Protein AF-A0A9W7Z447-F1 (afdb_monomer_lite)

Sequence (118 aa):
MEANSQKVHQGTPQTRVSGRVWKTPKNPTNRTMMAKSLRRSHAQRMQVQRDQKALKQLEQELRDEKEAEKTAHRNKIIERRKKHEEKVQREMFEAKMSERKRMRMKRKELRQRAHAKH

pLDDT: mean 87.89, std 14.74, range [40.0, 98.25]

Secondary structure (DSSP, 8-state):
---------TTS-SSSS-S-TTSPPPPP-----S-TTTTS-HHHHHHHHHHHHHHHHHHHHHHHHHHHHHHHHHHHHHHHHHHHHHHHHHHHHHHHHHHHHHHHHHHHHHHHHHHTT-

Structure (mmCIF, N/CA/C/O backbone):
data_AF-A0A9W7Z447-F1
#
_entry.id   AF-A0A9W7Z447-F1
#
loop_
_atom_site.group_PDB
_atom_site.id
_atom_site.type_symbol
_atom_site.label_atom_id
_atom_site.label_alt_id
_atom_site.label_comp_id
_atom_site.label_asym_id
_atom_site.label_entity_id
_atom_site.label_seq_id
_atom_site.pdbx_PDB_ins_code
_atom_site.Cartn_x
_atom_site.Cartn_y
_atom_site.Cartn_z
_atom_site.occupancy
_atom_site.B_iso_or_equiv
_atom_site.auth_seq_id
_atom_site.auth_comp_id
_atom_site.auth_asym_id
_atom_site.auth_atom_id
_atom_site.pdbx_PDB_model_num
ATOM 1 N N . MET A 1 1 ? -61.360 -22.499 42.427 1.00 40.59 1 MET A N 1
ATOM 2 C CA . MET A 1 1 ? -60.121 -21.802 42.828 1.00 40.59 1 MET A CA 1
ATOM 3 C C . MET A 1 1 ? -59.835 -20.767 41.750 1.00 40.59 1 MET A C 1
ATOM 5 O O . MET A 1 1 ? -59.267 -21.093 40.723 1.00 40.59 1 MET A O 1
ATOM 9 N N . GLU A 1 2 ? -60.678 -19.741 41.719 1.00 40.00 2 GLU A N 1
ATOM 10 C CA . GLU A 1 2 ? -60.393 -18.380 42.209 1.00 40.00 2 GLU A CA 1
ATOM 11 C C . GLU A 1 2 ? -59.559 -17.568 41.214 1.00 40.00 2 GLU A C 1
ATOM 13 O O . GLU A 1 2 ? -58.381 -17.812 40.971 1.00 40.00 2 GLU A O 1
ATOM 18 N N . ALA A 1 3 ? -60.260 -16.617 40.601 1.00 50.94 3 ALA A N 1
ATOM 19 C CA . ALA A 1 3 ? -59.765 -15.670 39.630 1.00 50.94 3 ALA A CA 1
ATOM 20 C C . ALA A 1 3 ? -58.780 -14.694 40.277 1.00 50.94 3 ALA A C 1
ATOM 22 O O . ALA A 1 3 ? -59.091 -14.087 41.298 1.00 50.94 3 ALA A O 1
ATOM 23 N N . ASN A 1 4 ? -57.646 -14.451 39.620 1.00 52.78 4 ASN A N 1
ATOM 24 C CA . ASN A 1 4 ? -56.821 -13.282 39.904 1.00 52.78 4 ASN A CA 1
ATOM 25 C C . ASN A 1 4 ? -56.679 -12.440 38.632 1.00 52.78 4 ASN A C 1
ATOM 27 O O . ASN A 1 4 ? -55.650 -12.401 37.960 1.00 52.78 4 ASN A O 1
ATOM 31 N N . SER A 1 5 ? -57.800 -11.810 38.277 1.00 49.97 5 SER A N 1
ATOM 32 C CA . SER A 1 5 ? -57.893 -10.755 37.272 1.00 49.97 5 SER A CA 1
ATOM 33 C C . SER A 1 5 ? -57.124 -9.535 37.777 1.00 49.97 5 SER A C 1
ATOM 35 O O . SER A 1 5 ? -57.646 -8.734 38.555 1.00 49.97 5 SER A O 1
ATOM 37 N N . GLN A 1 6 ? -55.878 -9.385 37.332 1.00 56.62 6 GLN A N 1
ATOM 38 C CA . GLN A 1 6 ? -55.080 -8.194 37.593 1.00 56.62 6 GLN A CA 1
ATOM 39 C C . GLN A 1 6 ? -55.782 -6.969 36.993 1.00 56.62 6 GLN A C 1
ATOM 41 O O . GLN A 1 6 ? -55.912 -6.827 35.778 1.00 56.62 6 GLN A O 1
ATOM 46 N N . LYS A 1 7 ? -56.257 -6.077 37.867 1.00 51.12 7 LYS A N 1
ATOM 47 C CA . LYS A 1 7 ? -56.798 -4.768 37.494 1.00 51.12 7 LYS A CA 1
ATOM 48 C C . LYS A 1 7 ? -55.702 -3.955 36.802 1.00 51.12 7 LYS A C 1
ATOM 50 O O . LYS A 1 7 ? -54.811 -3.423 37.459 1.00 51.12 7 LYS A O 1
ATOM 55 N N . VAL A 1 8 ? -55.786 -3.836 35.480 1.00 54.50 8 VAL A N 1
ATOM 56 C CA . VAL A 1 8 ? -54.999 -2.872 34.703 1.00 54.50 8 VAL A CA 1
ATOM 57 C C . VAL A 1 8 ? -55.462 -1.474 35.114 1.00 54.50 8 VAL A C 1
ATOM 59 O O . VAL A 1 8 ? -56.625 -1.121 34.936 1.00 54.50 8 VAL A O 1
ATOM 62 N N . HIS A 1 9 ? -54.584 -0.696 35.740 1.00 51.38 9 HIS A N 1
ATOM 63 C CA . HIS A 1 9 ? -54.876 0.668 36.175 1.00 51.38 9 HIS A CA 1
ATOM 64 C C . HIS A 1 9 ? -55.014 1.564 34.925 1.00 51.38 9 HIS A C 1
ATOM 66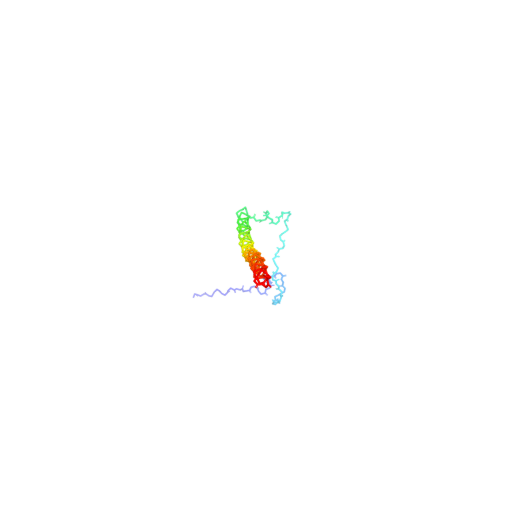 O O . HIS A 1 9 ? -54.019 1.977 34.337 1.00 51.38 9 HIS A O 1
ATOM 72 N N . GLN A 1 10 ? -56.246 1.829 34.479 1.00 55.22 10 GLN A N 1
ATOM 73 C CA . GLN A 1 10 ? -56.593 2.518 33.217 1.00 55.22 10 GLN A CA 1
ATOM 74 C C . GLN A 1 10 ? -56.340 4.047 33.222 1.00 55.22 10 GLN A C 1
ATOM 76 O O . GLN A 1 10 ? -57.044 4.791 32.546 1.00 55.22 10 GLN A O 1
ATOM 81 N N . GLY A 1 11 ? -55.384 4.555 34.008 1.00 58.94 11 GLY A N 1
ATOM 82 C CA . GLY A 1 11 ? -55.290 5.999 34.287 1.00 58.94 11 GLY A CA 1
ATOM 83 C C . GLY A 1 11 ? -53.923 6.654 34.116 1.00 58.94 11 GLY A C 1
ATOM 84 O O . GLY A 1 11 ? -53.857 7.870 33.948 1.00 58.94 11 GLY A O 1
ATOM 85 N N . THR A 1 12 ? -52.826 5.898 34.143 1.00 60.53 12 THR A N 1
ATOM 86 C CA . THR A 1 12 ? -51.473 6.471 34.140 1.00 60.53 12 THR A CA 1
ATOM 87 C C . THR A 1 12 ? -50.676 5.987 32.930 1.00 60.53 12 THR A C 1
ATOM 89 O O . THR A 1 12 ? -50.473 4.785 32.763 1.00 60.53 12 THR A O 1
ATOM 92 N N . PRO A 1 13 ? -50.202 6.891 32.051 1.00 62.81 13 PRO A N 1
ATOM 93 C CA . PRO A 1 13 ? -49.379 6.480 30.925 1.00 62.81 13 PRO A CA 1
ATOM 94 C C . PRO A 1 13 ? -48.053 5.897 31.439 1.00 62.81 13 PRO A C 1
ATOM 96 O O . PRO A 1 13 ? -47.295 6.574 32.130 1.00 62.81 13 PRO A O 1
ATOM 99 N N . GLN A 1 14 ? -47.749 4.654 31.045 1.00 70.00 14 GLN A N 1
ATOM 100 C CA . GLN A 1 14 ? -46.513 3.921 31.386 1.00 70.00 14 GLN A CA 1
ATOM 101 C C . GLN A 1 14 ? -45.230 4.667 30.956 1.00 70.00 14 GLN A C 1
ATOM 103 O O . GLN A 1 14 ? -44.126 4.349 31.395 1.00 70.00 14 GLN A O 1
ATOM 108 N N . THR A 1 15 ? -45.355 5.653 30.062 1.00 69.44 15 THR A N 1
ATOM 109 C CA . THR A 1 15 ? -44.244 6.424 29.497 1.00 69.44 15 THR A CA 1
ATOM 110 C C . THR A 1 15 ? -44.540 7.925 29.552 1.00 69.44 15 THR A C 1
ATOM 112 O O . THR A 1 15 ? -45.689 8.353 29.493 1.00 69.44 15 THR A O 1
ATOM 115 N N . ARG A 1 16 ? -43.494 8.763 29.624 1.00 73.06 16 ARG A N 1
ATOM 116 C CA . ARG A 1 16 ? -43.610 10.243 29.680 1.00 73.06 16 ARG A CA 1
ATOM 117 C C . ARG A 1 16 ? -43.984 10.889 28.334 1.00 73.06 16 ARG A C 1
ATOM 119 O O . ARG A 1 16 ? -43.742 12.077 28.125 1.00 73.06 16 ARG A O 1
ATOM 126 N N . VAL A 1 17 ? -44.504 10.112 27.392 1.00 77.88 17 VAL A N 1
ATOM 127 C CA . VAL A 1 17 ? -44.944 10.565 26.071 1.00 77.88 17 VAL A CA 1
ATOM 128 C C . VAL A 1 17 ? -46.370 10.096 25.851 1.00 77.88 17 VAL A C 1
ATOM 130 O O . VAL A 1 17 ? -46.775 9.051 26.352 1.00 77.88 17 VAL A O 1
ATOM 133 N N . SER A 1 18 ? -47.142 10.877 25.093 1.00 73.12 18 SER A N 1
ATOM 134 C CA . SER A 1 18 ? -48.445 10.405 24.638 1.00 73.12 18 SER A CA 1
ATOM 135 C C . SER A 1 18 ? -48.240 9.114 23.852 1.00 73.12 18 SER A C 1
ATOM 137 O O . SER A 1 18 ? -47.327 9.068 23.029 1.00 73.12 18 SER A O 1
ATOM 139 N N . GLY A 1 19 ? -49.066 8.092 24.102 1.00 75.06 19 GLY A N 1
ATOM 140 C CA . GLY A 1 19 ? -48.957 6.732 23.540 1.00 75.06 19 GLY A CA 1
ATOM 141 C C . GLY A 1 19 ? -49.086 6.620 22.012 1.00 75.06 19 GLY A C 1
ATOM 142 O O . GLY A 1 19 ? -49.413 5.564 21.488 1.00 75.06 19 GLY A O 1
ATOM 143 N N . ARG A 1 20 ? -48.857 7.717 21.285 1.00 81.25 20 ARG A N 1
ATOM 144 C CA . ARG A 1 20 ? -48.715 7.781 19.834 1.00 81.25 20 ARG A CA 1
ATOM 145 C C . ARG A 1 20 ? -47.446 7.031 19.426 1.00 81.25 20 ARG A C 1
ATOM 147 O O . ARG A 1 20 ? -46.362 7.336 19.913 1.00 81.25 20 ARG A O 1
ATOM 154 N N . VAL A 1 21 ? -47.591 6.114 18.474 1.00 80.69 21 VAL A N 1
ATOM 155 C CA . VAL A 1 21 ? -46.567 5.129 18.075 1.00 80.69 21 VAL A CA 1
ATOM 156 C C . VAL A 1 21 ? -45.256 5.764 17.589 1.00 80.69 21 VAL A C 1
ATOM 158 O O . VAL A 1 21 ? -44.182 5.220 17.808 1.00 80.69 21 VAL A O 1
ATOM 161 N N . TRP A 1 22 ? -45.312 6.950 16.980 1.00 85.12 22 TRP A N 1
ATOM 162 C CA . TRP A 1 22 ? -44.124 7.655 16.480 1.00 85.12 22 TRP A CA 1
ATOM 163 C C . TRP A 1 22 ? -43.332 8.409 17.558 1.00 85.12 22 TRP A C 1
ATOM 165 O O . TRP A 1 22 ? -42.321 9.042 17.253 1.00 85.12 22 TRP A O 1
ATOM 175 N N . LYS A 1 23 ? -43.792 8.416 18.816 1.00 83.50 23 LYS A N 1
ATOM 176 C CA . LYS A 1 23 ? -43.098 9.095 19.913 1.00 83.50 23 LYS A CA 1
ATOM 177 C C . LYS A 1 23 ? -42.233 8.109 20.692 1.00 83.50 23 LYS A C 1
ATOM 179 O O . LYS A 1 23 ? -42.747 7.240 21.387 1.00 83.50 23 LYS A O 1
ATOM 184 N N . THR A 1 24 ? -40.915 8.298 20.651 1.00 83.00 24 THR A N 1
ATOM 185 C CA . THR A 1 24 ? -39.970 7.484 21.428 1.00 83.00 24 THR A CA 1
ATOM 186 C C . THR A 1 24 ? -40.135 7.731 22.937 1.00 83.00 24 THR A C 1
ATOM 188 O O . THR A 1 24 ? -40.135 8.897 23.358 1.00 83.00 24 THR A O 1
ATOM 191 N N . PRO A 1 25 ? -40.234 6.677 23.774 1.00 84.31 25 PRO A N 1
ATOM 192 C CA . PRO A 1 25 ? -40.295 6.814 25.226 1.00 84.31 25 PRO A CA 1
ATOM 193 C C . PRO A 1 25 ? -39.053 7.528 25.765 1.00 84.31 25 PRO A C 1
ATOM 195 O O . PRO A 1 25 ? -37.917 7.145 25.489 1.00 84.31 25 PRO A O 1
ATOM 198 N N . LYS A 1 26 ? -39.274 8.600 26.534 1.00 82.75 26 LYS A N 1
ATOM 199 C CA . LYS A 1 26 ? -38.195 9.381 27.148 1.00 82.75 26 LYS A CA 1
ATOM 200 C C . LYS A 1 26 ? -37.885 8.852 28.543 1.00 82.75 26 LYS A C 1
ATOM 202 O O . LYS A 1 26 ? -38.754 8.873 29.415 1.00 82.75 26 LYS A O 1
ATOM 207 N N . ASN A 1 27 ? -36.625 8.494 28.770 1.00 81.06 27 ASN A N 1
ATOM 208 C CA . ASN A 1 27 ? -36.113 8.219 30.110 1.00 81.06 27 ASN A CA 1
ATOM 209 C C . ASN A 1 27 ? -35.986 9.520 30.924 1.00 81.06 27 ASN A C 1
ATOM 211 O O . ASN A 1 27 ? -35.738 10.587 30.346 1.00 81.06 27 ASN A O 1
ATOM 215 N N . PRO A 1 28 ? -36.153 9.466 32.258 1.00 82.19 28 PRO A N 1
ATOM 216 C CA . PRO A 1 28 ? -35.913 10.620 33.113 1.00 82.19 28 PRO A CA 1
ATOM 217 C C . PRO A 1 28 ? -34.469 11.109 32.951 1.00 82.19 28 PRO A C 1
ATOM 219 O O . PRO A 1 28 ? -33.517 10.326 32.941 1.00 82.19 28 PRO A O 1
ATOM 222 N N . THR A 1 29 ? -34.299 12.422 32.797 1.00 83.88 29 THR A N 1
ATOM 223 C CA . THR A 1 29 ? -32.973 13.030 32.671 1.00 83.88 29 THR A CA 1
ATOM 224 C C . THR A 1 29 ? -32.261 12.975 34.017 1.00 83.88 29 THR A C 1
ATOM 226 O O . THR A 1 29 ? -32.610 13.717 34.930 1.00 83.88 29 THR A O 1
ATOM 229 N N . ASN A 1 30 ? -31.238 12.130 34.129 1.00 80.50 30 ASN A N 1
ATOM 230 C CA . ASN A 1 30 ? -30.402 12.069 35.322 1.00 80.50 30 ASN A CA 1
ATOM 231 C C . ASN A 1 30 ? -29.308 13.151 35.232 1.00 80.50 30 ASN A C 1
ATOM 233 O O . ASN A 1 30 ? -28.386 13.054 34.413 1.00 80.50 30 ASN A O 1
ATOM 237 N N . ARG A 1 31 ? -29.455 14.240 35.999 1.00 83.81 31 ARG A N 1
ATOM 238 C CA . ARG A 1 31 ? -28.520 15.377 35.989 1.00 83.81 31 ARG A CA 1
ATOM 239 C C . ARG A 1 31 ? -27.302 15.031 36.840 1.00 83.81 31 ARG A C 1
ATOM 241 O O . ARG A 1 31 ? -27.383 15.006 38.058 1.00 83.81 3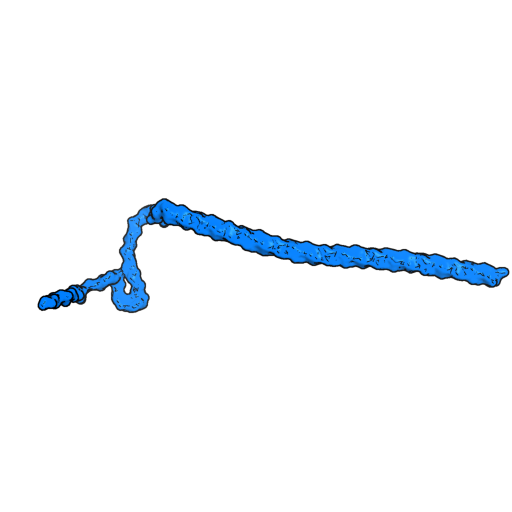1 ARG A O 1
ATOM 248 N N . THR A 1 32 ? -26.167 14.788 36.194 1.00 87.00 32 THR A N 1
ATOM 249 C CA . THR A 1 32 ? -24.898 14.528 36.887 1.00 87.00 32 THR A CA 1
ATOM 250 C C . THR A 1 32 ? -23.838 15.499 36.382 1.00 87.00 32 THR A C 1
ATOM 252 O O . THR A 1 32 ? -23.660 15.604 35.165 1.00 87.00 32 THR A O 1
ATOM 255 N N . MET A 1 33 ? -23.074 16.122 37.279 1.00 90.12 33 MET A N 1
ATOM 256 C CA . MET A 1 33 ? -21.910 16.941 36.899 1.00 90.12 33 MET A CA 1
ATOM 257 C C . MET A 1 33 ? -20.699 16.098 36.464 1.00 90.12 33 MET A C 1
ATOM 259 O O . MET A 1 33 ? -19.728 16.623 35.932 1.00 90.12 33 MET A O 1
ATOM 263 N N . MET A 1 34 ? -20.763 14.774 36.638 1.00 88.25 34 MET A N 1
ATOM 264 C CA . MET A 1 34 ? -19.693 13.859 36.244 1.00 88.25 34 MET A CA 1
ATOM 265 C C . MET A 1 34 ? -19.554 13.761 34.721 1.00 88.25 34 MET A C 1
ATOM 267 O O . MET A 1 34 ? -20.548 13.639 33.986 1.00 88.25 34 MET A O 1
ATOM 271 N N . ALA A 1 35 ? -18.304 13.726 34.254 1.00 88.00 35 ALA A N 1
ATOM 272 C CA . ALA A 1 35 ? -17.975 13.480 32.855 1.00 88.00 35 ALA A CA 1
ATOM 273 C C . ALA A 1 35 ? -18.464 12.092 32.402 1.00 88.00 35 ALA A C 1
ATOM 275 O O . ALA A 1 35 ? -18.476 11.136 33.178 1.00 88.00 35 ALA A O 1
ATOM 276 N N . LYS A 1 36 ? -18.846 11.961 31.123 1.00 84.88 36 LYS A N 1
ATOM 277 C CA . LYS A 1 36 ? -19.430 10.726 30.553 1.00 84.88 36 LYS A CA 1
ATOM 278 C C . LYS A 1 36 ? -18.586 9.469 30.799 1.00 84.88 36 LYS A C 1
ATOM 280 O O . LYS A 1 36 ? -19.150 8.397 30.989 1.00 84.88 36 LYS A O 1
ATOM 285 N N . SER A 1 37 ? -17.260 9.590 30.804 1.00 82.75 37 SER A N 1
ATOM 286 C CA . SER A 1 37 ? -16.340 8.476 31.059 1.00 82.75 37 SER A CA 1
ATOM 287 C C . SER A 1 37 ? -16.401 7.985 32.509 1.00 82.75 37 SER A C 1
ATOM 289 O O . SER A 1 37 ? -16.387 6.777 32.744 1.00 82.75 37 SER A O 1
ATOM 291 N N . LEU A 1 38 ? -16.529 8.895 33.480 1.00 86.50 38 LEU A N 1
ATOM 292 C CA . LEU A 1 38 ? -16.621 8.551 34.902 1.00 86.50 38 LEU A CA 1
ATOM 293 C C . LEU A 1 38 ? -17.993 7.996 35.304 1.00 86.50 38 LEU A C 1
ATOM 295 O O . LEU A 1 38 ? -18.091 7.344 36.335 1.00 86.50 38 LEU A O 1
ATOM 299 N N . ARG A 1 39 ? -19.031 8.187 34.477 1.00 88.31 39 ARG A N 1
ATOM 300 C CA . ARG A 1 39 ? -20.352 7.559 34.680 1.00 88.31 39 ARG A CA 1
ATOM 301 C C . ARG A 1 39 ? -20.339 6.042 34.462 1.00 88.31 39 ARG A C 1
ATOM 303 O O . ARG A 1 39 ? -21.290 5.370 34.839 1.00 88.31 39 ARG A O 1
ATOM 310 N N . ARG A 1 40 ? -19.298 5.510 33.811 1.00 88.69 40 ARG A N 1
ATOM 311 C CA . ARG A 1 40 ? -19.102 4.071 33.581 1.00 88.69 40 ARG A CA 1
ATOM 312 C C . ARG A 1 40 ? -18.284 3.460 34.710 1.00 88.69 40 ARG A C 1
ATOM 314 O O . ARG A 1 40 ? -17.435 4.138 35.292 1.00 88.69 40 ARG A O 1
ATOM 321 N N . SER A 1 41 ? -18.469 2.169 34.967 1.00 93.12 41 SER A N 1
ATOM 322 C CA . SER A 1 41 ? -17.593 1.451 35.897 1.00 93.12 41 SER A CA 1
ATOM 323 C C . SER A 1 41 ? -16.160 1.389 35.353 1.00 93.12 41 SER A C 1
ATOM 325 O O . SER A 1 41 ? -15.922 1.497 34.145 1.00 93.12 41 SER A O 1
ATOM 327 N N . HIS A 1 42 ? -15.178 1.208 36.239 1.00 93.06 42 HIS A N 1
ATOM 328 C CA . HIS A 1 42 ? -13.783 1.041 35.823 1.00 93.06 42 HIS A CA 1
ATOM 329 C C . HIS A 1 42 ? -13.623 -0.124 34.832 1.00 93.06 42 HIS A C 1
ATOM 331 O O . HIS A 1 42 ? -12.974 0.032 33.800 1.00 93.06 42 HIS A O 1
ATOM 337 N N . ALA A 1 43 ? -14.296 -1.251 35.091 1.00 94.25 43 ALA A N 1
ATOM 338 C CA . ALA A 1 43 ? -14.293 -2.416 34.209 1.00 94.25 43 ALA A CA 1
ATOM 339 C C . ALA A 1 43 ? -14.783 -2.077 32.789 1.00 94.25 43 ALA A C 1
ATOM 341 O O . ALA A 1 43 ? -14.117 -2.416 31.813 1.00 94.25 43 ALA A O 1
ATOM 342 N N . GLN A 1 44 ? -15.881 -1.323 32.667 1.00 94.81 44 GLN A N 1
ATOM 343 C CA . GLN A 1 44 ? -16.403 -0.876 31.370 1.00 94.81 44 GLN A CA 1
ATOM 344 C C . GLN A 1 44 ? -15.436 0.066 30.642 1.00 94.81 44 GLN A C 1
ATOM 346 O O . GLN A 1 44 ? -15.303 -0.008 29.422 1.00 94.81 44 GLN A O 1
ATOM 351 N N . ARG A 1 45 ? -14.738 0.956 31.364 1.00 93.75 45 ARG A N 1
ATOM 352 C CA . ARG A 1 45 ? -13.706 1.810 30.752 1.00 93.75 45 ARG A CA 1
ATOM 353 C C . ARG A 1 45 ? -12.537 0.986 30.220 1.00 93.75 45 ARG A C 1
ATOM 355 O O . ARG A 1 45 ? -12.074 1.254 29.116 1.00 93.75 45 ARG A O 1
ATOM 362 N N . MET A 1 46 ? -12.090 -0.013 30.980 1.00 95.75 46 MET A N 1
ATOM 363 C CA . MET A 1 46 ? -10.996 -0.892 30.568 1.00 95.75 46 MET A CA 1
ATOM 364 C C . MET A 1 46 ? -11.361 -1.733 29.349 1.00 95.75 46 MET A C 1
ATOM 366 O O . MET A 1 46 ? -10.526 -1.896 28.467 1.00 95.75 46 MET A O 1
ATOM 370 N N . GLN A 1 47 ? -12.599 -2.222 29.265 1.00 95.38 47 GLN A N 1
ATOM 371 C CA . GLN A 1 47 ? -13.078 -2.942 28.087 1.00 95.38 47 GLN A CA 1
ATOM 372 C C . GLN A 1 47 ? -13.037 -2.052 26.840 1.00 95.38 47 GLN A C 1
ATOM 374 O O . GLN A 1 47 ? -12.356 -2.389 25.882 1.00 95.38 47 GLN A O 1
ATOM 379 N N . VAL A 1 48 ? -13.613 -0.848 26.910 1.00 94.50 48 VAL A N 1
ATOM 380 C CA . VAL A 1 48 ? -13.580 0.106 25.788 1.00 94.50 48 VAL A CA 1
ATOM 381 C C . VAL A 1 48 ? -12.150 0.456 25.373 1.00 94.50 48 VAL A C 1
ATOM 383 O O . VAL A 1 48 ? -11.867 0.567 24.184 1.00 94.50 48 VAL A O 1
ATOM 386 N N . GLN A 1 49 ? -11.229 0.623 26.326 1.00 95.62 49 GLN A N 1
ATOM 387 C CA . GLN A 1 49 ? -9.824 0.865 25.993 1.00 95.62 49 GLN A CA 1
ATOM 388 C C . GLN A 1 49 ? -9.164 -0.333 25.302 1.00 95.62 49 GLN A C 1
ATOM 390 O O . GLN A 1 49 ? -8.359 -0.125 24.397 1.00 95.62 49 GLN A O 1
ATOM 395 N N . ARG A 1 50 ? -9.469 -1.569 25.716 1.00 97.06 50 ARG A N 1
ATOM 396 C CA . ARG A 1 50 ? -8.962 -2.781 25.054 1.00 97.06 50 ARG A CA 1
ATOM 397 C C . ARG A 1 50 ? -9.488 -2.875 23.628 1.00 97.06 50 ARG A C 1
ATOM 399 O O . ARG A 1 50 ? -8.685 -3.044 22.720 1.00 97.06 50 ARG A O 1
ATOM 406 N N . ASP A 1 51 ? -10.783 -2.650 23.437 1.00 96.75 51 ASP A N 1
ATOM 407 C CA . ASP A 1 51 ? -11.414 -2.673 22.116 1.00 96.75 51 ASP A CA 1
ATOM 408 C C . ASP A 1 51 ? -10.793 -1.608 21.198 1.00 96.75 51 ASP A C 1
ATOM 410 O O . ASP A 1 51 ? -10.425 -1.886 20.062 1.00 96.75 51 ASP A O 1
ATOM 414 N N . GLN A 1 52 ? -10.578 -0.391 21.709 1.00 97.31 52 GLN A N 1
ATOM 415 C CA . GLN A 1 52 ? -9.912 0.680 20.960 1.00 97.31 52 GLN A CA 1
ATOM 416 C C . GLN A 1 52 ? -8.460 0.351 20.605 1.00 97.31 52 GLN A C 1
ATOM 418 O O . GLN A 1 52 ? -7.999 0.726 19.529 1.00 97.31 52 GLN A O 1
ATOM 423 N N . LYS A 1 53 ? -7.722 -0.315 21.499 1.00 98.06 53 LYS A N 1
ATOM 424 C CA . LYS A 1 53 ? -6.350 -0.755 21.217 1.00 98.06 53 LYS A CA 1
ATOM 425 C C . LYS A 1 53 ? -6.333 -1.832 20.136 1.00 98.06 53 LYS A C 1
ATOM 427 O O . LYS A 1 53 ? -5.560 -1.694 19.198 1.00 98.06 53 LYS A O 1
ATOM 432 N N . ALA A 1 54 ? -7.220 -2.821 20.228 1.00 97.94 54 ALA A N 1
ATOM 433 C CA . ALA A 1 54 ? -7.352 -3.873 19.225 1.00 97.94 54 ALA A CA 1
ATOM 434 C C . ALA A 1 54 ? -7.718 -3.300 17.846 1.00 97.94 54 ALA A C 1
ATOM 436 O O . ALA A 1 54 ? -7.097 -3.649 16.849 1.00 97.94 54 ALA A O 1
ATOM 437 N N . LEU A 1 55 ? -8.656 -2.347 17.789 1.00 98.00 55 LEU A N 1
ATOM 438 C CA . LEU A 1 55 ? -9.021 -1.672 16.539 1.00 98.00 55 LEU A CA 1
ATOM 439 C C . LEU A 1 55 ? -7.851 -0.899 15.923 1.00 98.00 55 LEU A C 1
ATOM 441 O O . LEU A 1 55 ? -7.670 -0.941 14.712 1.00 98.00 55 LEU A O 1
ATOM 445 N N . LYS A 1 56 ? -7.051 -0.205 16.740 1.00 98.06 56 LYS A N 1
ATOM 446 C CA . LYS A 1 56 ? -5.872 0.525 16.251 1.00 98.06 56 LYS A CA 1
ATOM 447 C C . LYS A 1 56 ? -4.773 -0.405 15.749 1.00 98.06 56 LYS A C 1
ATOM 449 O O . LYS A 1 56 ? -4.121 -0.072 14.768 1.00 98.06 56 LYS A O 1
ATOM 454 N N . GLN A 1 57 ? -4.568 -1.539 16.415 1.00 98.12 57 GLN A N 1
ATOM 455 C CA . GLN A 1 57 ? -3.623 -2.560 15.962 1.00 98.12 57 GLN A CA 1
ATOM 456 C C . GLN A 1 57 ? -4.052 -3.113 14.604 1.00 98.12 57 GLN A C 1
ATOM 458 O O . GLN A 1 57 ? -3.269 -3.068 13.664 1.00 98.12 57 GLN A O 1
ATOM 463 N N . LEU A 1 58 ? -5.326 -3.485 14.466 1.00 98.12 58 LEU A N 1
ATOM 464 C CA . LEU A 1 58 ? -5.882 -3.946 13.196 1.00 98.12 58 LEU A CA 1
ATOM 465 C C . LEU A 1 58 ? -5.773 -2.880 12.092 1.00 98.12 58 LEU A C 1
ATOM 467 O O . LEU A 1 58 ? -5.424 -3.183 10.957 1.00 98.12 58 LEU A O 1
ATOM 471 N N . GLU A 1 59 ? -6.061 -1.614 12.409 1.00 97.81 59 GLU A N 1
ATOM 472 C CA . GLU A 1 59 ? -5.912 -0.505 11.459 1.00 97.81 59 GLU A CA 1
ATOM 473 C C . GLU A 1 59 ? -4.462 -0.356 10.979 1.00 97.81 59 GLU A C 1
ATOM 475 O O . GLU A 1 59 ? -4.233 -0.084 9.800 1.00 97.81 59 GLU A O 1
ATOM 480 N N . GLN A 1 60 ? -3.495 -0.521 11.881 1.00 98.25 60 GLN A N 1
ATOM 481 C CA . GLN A 1 60 ? -2.078 -0.448 11.555 1.00 98.25 60 GLN A CA 1
ATOM 482 C C . GLN A 1 60 ? -1.646 -1.626 10.676 1.00 98.25 60 GLN A C 1
ATOM 484 O O . GLN A 1 60 ? -1.065 -1.395 9.621 1.00 98.25 60 GLN A O 1
ATOM 489 N N . GLU A 1 61 ? -2.010 -2.855 11.047 1.00 97.75 61 GLU A N 1
ATOM 490 C CA . GLU A 1 61 ? -1.719 -4.067 10.270 1.00 97.75 61 GLU A CA 1
ATOM 491 C C . GLU A 1 61 ? -2.235 -3.941 8.826 1.00 97.75 61 GLU A C 1
ATOM 493 O O . GLU A 1 61 ? -1.477 -4.111 7.872 1.00 97.75 61 GLU A O 1
ATOM 498 N N . LEU A 1 62 ? -3.486 -3.503 8.646 1.00 98.12 62 LEU A N 1
ATOM 499 C CA . LEU A 1 62 ? -4.079 -3.306 7.318 1.00 98.12 62 LEU A CA 1
ATOM 500 C C . LEU A 1 62 ? -3.390 -2.207 6.495 1.00 98.12 62 LEU A C 1
ATOM 502 O O . LEU A 1 62 ? -3.354 -2.270 5.261 1.00 98.12 62 LEU A O 1
ATOM 506 N N . ARG A 1 63 ? -2.883 -1.156 7.149 1.00 98.19 63 ARG A N 1
ATOM 507 C CA . ARG A 1 63 ? -2.124 -0.100 6.463 1.00 98.19 63 ARG A CA 1
ATOM 508 C C . ARG A 1 63 ? -0.769 -0.614 6.007 1.00 98.19 63 ARG A C 1
ATOM 510 O O . ARG A 1 63 ? -0.427 -0.411 4.842 1.00 98.19 63 ARG A O 1
ATOM 517 N N . ASP A 1 64 ? -0.055 -1.301 6.888 1.00 97.81 64 ASP A N 1
ATOM 518 C CA . ASP A 1 64 ? 1.278 -1.829 6.620 1.00 97.81 64 ASP A CA 1
ATOM 519 C C . ASP A 1 64 ? 1.234 -2.860 5.478 1.00 97.81 64 ASP A C 1
ATOM 521 O O . ASP A 1 64 ? 2.033 -2.781 4.542 1.00 97.81 64 ASP A O 1
ATOM 525 N N . GLU A 1 65 ? 0.235 -3.750 5.467 1.00 96.62 65 GLU A N 1
ATOM 526 C CA . GLU A 1 65 ? 0.001 -4.703 4.371 1.00 96.62 65 GLU A CA 1
ATOM 527 C C . GLU A 1 65 ? -0.227 -3.992 3.030 1.00 96.62 65 GLU A C 1
ATOM 529 O O . GLU A 1 65 ? 0.427 -4.285 2.024 1.00 96.62 65 GLU A O 1
ATOM 534 N N . LYS A 1 66 ? -1.106 -2.985 3.009 1.00 98.06 66 LYS A N 1
ATOM 535 C CA . LYS A 1 66 ? -1.418 -2.230 1.789 1.00 98.06 66 LYS A CA 1
ATOM 536 C C . LYS A 1 66 ? -0.214 -1.448 1.261 1.00 98.06 66 LYS A C 1
ATOM 538 O O . LYS A 1 66 ? -0.026 -1.317 0.045 1.00 98.06 66 LYS A O 1
ATOM 543 N N . GLU A 1 67 ? 0.597 -0.887 2.151 1.00 97.81 67 GLU A N 1
ATOM 544 C CA . GLU A 1 67 ? 1.825 -0.188 1.778 1.00 97.81 67 GLU A CA 1
ATOM 545 C C . GLU A 1 67 ? 2.896 -1.157 1.264 1.00 97.81 67 GLU A C 1
ATOM 547 O O . GLU A 1 67 ? 3.541 -0.868 0.246 1.00 97.81 67 GLU A O 1
ATOM 552 N N . ALA A 1 68 ? 3.031 -2.333 1.878 1.00 97.88 68 ALA A N 1
ATOM 553 C CA . ALA A 1 68 ? 3.913 -3.402 1.418 1.00 97.88 68 ALA A CA 1
ATOM 554 C C . ALA A 1 68 ? 3.538 -3.885 0.004 1.00 97.88 68 ALA A C 1
ATOM 556 O O . ALA A 1 68 ? 4.399 -3.999 -0.870 1.00 97.88 68 ALA A O 1
ATOM 557 N N . GLU A 1 69 ? 2.250 -4.071 -0.288 1.00 97.25 69 GLU A N 1
ATOM 558 C CA . GLU A 1 69 ? 1.795 -4.443 -1.633 1.00 97.25 69 GLU A CA 1
ATOM 559 C C . GLU A 1 69 ? 2.103 -3.357 -2.670 1.00 97.25 69 GLU A C 1
ATOM 561 O O . GLU A 1 69 ? 2.626 -3.626 -3.760 1.00 97.25 69 GLU A O 1
ATOM 566 N N . LYS A 1 70 ? 1.815 -2.096 -2.328 1.00 97.94 70 LYS A N 1
ATOM 567 C CA . LYS A 1 70 ? 2.044 -0.954 -3.219 1.00 97.94 70 LYS A CA 1
ATOM 568 C C . LYS A 1 70 ? 3.529 -0.768 -3.524 1.00 97.94 70 LYS A C 1
ATOM 570 O O . LYS A 1 70 ? 3.891 -0.469 -4.667 1.00 97.94 70 LYS A O 1
ATOM 575 N N . THR A 1 71 ? 4.389 -0.927 -2.523 1.00 97.62 71 THR A N 1
ATOM 576 C CA . THR A 1 71 ? 5.846 -0.848 -2.686 1.00 97.62 71 THR A CA 1
ATOM 577 C C . THR A 1 71 ? 6.377 -2.033 -3.489 1.00 97.62 71 THR A C 1
ATOM 579 O O . THR A 1 71 ? 7.120 -1.814 -4.446 1.00 97.62 71 THR A O 1
ATOM 582 N N . ALA A 1 72 ? 5.911 -3.258 -3.227 1.00 97.81 72 ALA A N 1
ATOM 583 C CA . ALA A 1 72 ? 6.269 -4.439 -4.012 1.00 97.81 72 ALA A CA 1
ATOM 584 C C . ALA A 1 72 ? 5.894 -4.285 -5.496 1.00 97.81 72 ALA A C 1
ATOM 586 O O . ALA A 1 72 ? 6.693 -4.592 -6.382 1.00 97.81 72 ALA A O 1
ATOM 587 N N . HIS A 1 73 ? 4.704 -3.755 -5.792 1.00 98.00 73 HIS A N 1
ATOM 588 C CA . HIS A 1 73 ? 4.281 -3.479 -7.165 1.00 98.00 73 HIS A CA 1
ATOM 589 C C . HIS A 1 73 ? 5.177 -2.436 -7.854 1.00 98.00 73 HIS A C 1
ATOM 591 O O . HIS A 1 73 ? 5.621 -2.643 -8.987 1.00 98.00 73 HIS A O 1
ATOM 597 N N . ARG A 1 74 ? 5.499 -1.333 -7.165 1.00 98.00 74 ARG A N 1
ATOM 598 C CA . ARG A 1 74 ? 6.424 -0.307 -7.681 1.00 98.00 74 ARG A CA 1
ATOM 599 C C . ARG A 1 74 ? 7.808 -0.887 -7.963 1.00 98.00 74 ARG A C 1
ATOM 601 O O . ARG A 1 74 ? 8.345 -0.645 -9.043 1.00 98.00 74 ARG A O 1
ATOM 608 N N . ASN A 1 75 ? 8.344 -1.689 -7.046 1.00 97.88 75 ASN A N 1
ATOM 609 C CA . ASN A 1 75 ? 9.655 -2.318 -7.191 1.00 97.88 75 ASN A CA 1
ATOM 610 C C . ASN A 1 75 ? 9.689 -3.256 -8.402 1.00 97.88 75 ASN A C 1
ATOM 612 O O . ASN A 1 75 ? 10.586 -3.135 -9.230 1.00 97.88 75 ASN A O 1
ATOM 616 N N . LYS A 1 76 ? 8.652 -4.082 -8.600 1.00 98.25 76 LYS A N 1
ATOM 617 C CA . LYS A 1 76 ? 8.521 -4.934 -9.797 1.00 98.25 76 LYS A CA 1
ATOM 618 C C . LYS A 1 76 ? 8.558 -4.126 -11.097 1.00 98.25 76 LYS A C 1
ATOM 620 O O . LYS A 1 76 ? 9.204 -4.539 -12.059 1.00 98.25 76 LYS A O 1
ATOM 625 N N . ILE A 1 77 ? 7.875 -2.980 -11.155 1.00 98.19 77 ILE A N 1
ATOM 626 C CA . ILE A 1 77 ? 7.897 -2.110 -12.343 1.00 98.19 77 ILE A CA 1
ATOM 627 C C . ILE A 1 77 ? 9.289 -1.514 -12.555 1.00 98.19 77 ILE A C 1
ATOM 629 O O . ILE A 1 77 ? 9.791 -1.536 -13.679 1.00 98.19 77 ILE A O 1
ATOM 633 N N . ILE A 1 78 ? 9.913 -0.999 -11.495 1.00 98.12 78 ILE A N 1
ATOM 634 C CA . ILE A 1 78 ? 11.258 -0.420 -11.562 1.00 98.12 78 ILE A CA 1
ATOM 635 C C . ILE A 1 78 ? 12.264 -1.468 -12.045 1.00 98.12 78 ILE A C 1
ATOM 637 O O . ILE A 1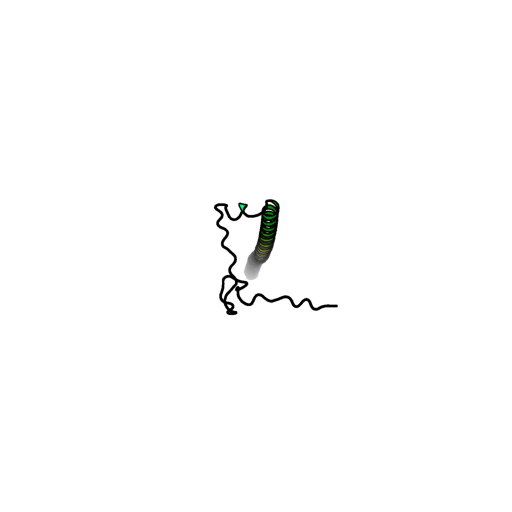 78 ? 13.044 -1.189 -12.949 1.00 98.12 78 ILE A O 1
ATOM 641 N N . GLU A 1 79 ? 12.215 -2.687 -11.514 1.00 97.75 79 GLU A N 1
ATOM 642 C CA . GLU A 1 79 ? 13.084 -3.785 -11.941 1.00 97.75 79 GLU A CA 1
ATOM 643 C C . GLU A 1 79 ? 12.872 -4.163 -13.407 1.00 97.75 79 GLU A C 1
ATOM 645 O O . GLU A 1 79 ? 13.842 -4.375 -14.132 1.00 97.75 79 GLU A O 1
ATOM 650 N N . ARG A 1 80 ? 11.618 -4.220 -13.873 1.00 97.62 80 ARG A N 1
ATOM 651 C CA . ARG A 1 80 ? 11.316 -4.479 -15.290 1.00 97.62 80 ARG A CA 1
ATOM 652 C C . ARG A 1 80 ? 11.895 -3.395 -16.196 1.00 97.62 80 ARG A C 1
ATOM 654 O O . ARG A 1 80 ? 12.478 -3.728 -17.224 1.00 97.62 80 ARG A O 1
ATOM 661 N N . ARG A 1 81 ? 11.764 -2.123 -15.807 1.00 97.75 81 ARG A N 1
ATOM 662 C CA . ARG A 1 81 ? 12.330 -0.990 -16.555 1.00 97.75 81 ARG A CA 1
ATOM 663 C C . ARG A 1 81 ? 13.851 -1.054 -16.595 1.00 97.75 81 ARG A C 1
ATOM 665 O O . ARG A 1 81 ? 14.404 -1.057 -17.685 1.00 97.75 81 ARG A O 1
ATOM 672 N N . LYS A 1 82 ? 14.505 -1.247 -15.445 1.00 98.12 82 LYS A N 1
ATOM 673 C CA . LYS A 1 82 ? 15.967 -1.391 -15.356 1.00 98.12 82 LYS A CA 1
ATOM 674 C C . LYS A 1 82 ? 16.488 -2.525 -16.240 1.00 98.12 82 LYS A C 1
ATOM 676 O O . LYS A 1 82 ? 17.375 -2.305 -17.053 1.00 98.12 82 LYS A O 1
ATOM 681 N N . LYS A 1 83 ? 15.874 -3.713 -16.167 1.00 97.69 83 LYS A N 1
ATOM 682 C CA . LYS A 1 83 ? 16.248 -4.859 -17.017 1.00 97.69 83 LYS A CA 1
ATOM 683 C C . LYS A 1 83 ? 16.088 -4.556 -18.507 1.00 97.69 83 LYS A C 1
ATOM 685 O O . LYS A 1 83 ? 16.916 -4.972 -19.313 1.00 97.69 83 LYS A O 1
ATOM 690 N N . HIS A 1 84 ? 15.022 -3.851 -18.885 1.00 97.94 84 HIS A N 1
ATOM 691 C CA . HIS A 1 84 ? 14.812 -3.458 -20.275 1.00 97.94 84 HIS A CA 1
ATOM 692 C C . HIS A 1 84 ? 15.851 -2.428 -20.733 1.00 97.94 84 HIS A C 1
ATOM 694 O O . HIS A 1 84 ? 16.427 -2.594 -21.807 1.00 97.94 84 HIS A O 1
ATOM 700 N N . GLU A 1 85 ? 16.105 -1.397 -19.931 1.00 97.44 85 GLU A N 1
ATOM 701 C CA . GLU A 1 85 ? 17.096 -0.360 -20.217 1.00 97.44 85 GLU A CA 1
ATOM 702 C C . G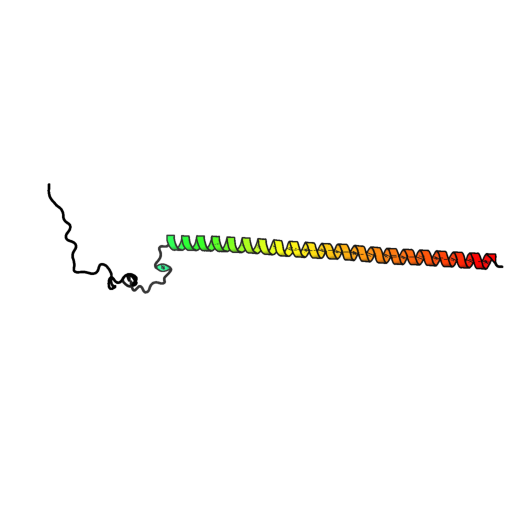LU A 1 85 ? 18.491 -0.974 -20.378 1.00 97.44 85 GLU A C 1
ATOM 704 O O . GLU A 1 85 ? 19.147 -0.737 -21.388 1.00 97.44 85 GLU A O 1
ATOM 709 N N . GLU A 1 86 ? 18.911 -1.845 -19.461 1.00 96.88 86 GLU A N 1
ATOM 710 C CA . GLU A 1 86 ? 20.185 -2.569 -19.547 1.00 96.88 86 GLU A CA 1
ATOM 711 C C . GLU A 1 86 ? 20.290 -3.420 -20.818 1.00 96.88 86 GLU A C 1
ATOM 713 O O . GLU A 1 86 ? 21.335 -3.433 -21.477 1.00 96.88 86 GLU A O 1
ATOM 718 N N . LYS A 1 87 ? 19.203 -4.104 -21.195 1.00 97.62 87 LYS A N 1
ATOM 719 C CA . LYS A 1 87 ? 19.141 -4.884 -22.435 1.00 97.62 87 LYS A CA 1
ATOM 720 C C . LYS A 1 87 ? 19.304 -3.990 -23.666 1.00 97.62 87 LYS A C 1
ATOM 722 O O . LYS A 1 87 ? 20.135 -4.291 -24.516 1.00 97.62 87 LYS A O 1
ATOM 727 N N . VAL A 1 88 ? 18.579 -2.874 -23.732 1.00 97.62 88 VAL A N 1
ATOM 728 C CA . VAL A 1 88 ? 18.668 -1.918 -24.849 1.00 97.62 88 VAL A CA 1
ATOM 729 C C . VAL A 1 88 ? 20.068 -1.325 -24.942 1.00 97.62 88 VAL A C 1
ATOM 731 O O . VAL A 1 88 ? 20.637 -1.270 -26.027 1.00 97.62 88 VAL A O 1
ATOM 734 N N . GLN A 1 89 ? 20.669 -0.930 -23.816 1.00 97.44 89 GLN A N 1
ATOM 735 C CA . GLN A 1 89 ? 22.036 -0.403 -23.805 1.00 97.44 89 GLN A CA 1
ATOM 736 C C . GLN A 1 89 ? 23.043 -1.429 -24.335 1.00 97.44 89 GLN A C 1
ATOM 738 O O . GLN A 1 89 ? 23.923 -1.081 -25.127 1.00 97.44 89 GLN A O 1
ATOM 743 N N . ARG A 1 90 ? 22.890 -2.702 -23.950 1.00 97.19 90 ARG A N 1
ATOM 744 C CA . ARG A 1 90 ? 23.724 -3.796 -24.457 1.00 97.19 90 ARG A CA 1
ATOM 745 C C . ARG A 1 90 ? 23.557 -3.979 -25.964 1.00 97.19 90 ARG A C 1
ATOM 747 O O . ARG A 1 90 ? 24.555 -3.995 -26.677 1.00 97.19 90 ARG A O 1
ATOM 754 N N . GLU A 1 91 ? 22.321 -4.034 -26.451 1.00 97.31 91 GLU A N 1
ATOM 755 C CA . GLU A 1 91 ? 22.015 -4.179 -27.880 1.00 97.31 91 GLU A CA 1
ATOM 756 C C . GLU A 1 91 ? 22.563 -3.004 -28.704 1.00 97.31 91 GLU A C 1
ATOM 758 O O . GLU A 1 91 ? 23.188 -3.214 -29.743 1.00 97.31 91 GLU A O 1
ATOM 763 N N . MET A 1 92 ? 22.418 -1.763 -28.224 1.00 97.38 92 MET A N 1
ATOM 764 C CA . MET A 1 92 ? 22.994 -0.596 -28.899 1.00 97.38 92 MET A CA 1
ATOM 765 C C . MET A 1 92 ? 24.523 -0.656 -28.947 1.00 97.38 92 MET A C 1
ATOM 767 O O . MET A 1 92 ? 25.134 -0.302 -29.961 1.00 97.38 92 MET A O 1
ATOM 771 N N . PHE A 1 93 ? 25.162 -1.090 -27.859 1.00 97.69 93 PHE A N 1
ATOM 772 C CA . PHE A 1 93 ? 26.612 -1.234 -27.812 1.00 97.69 93 PHE A CA 1
ATOM 773 C C . PHE A 1 93 ? 27.099 -2.321 -28.778 1.00 97.69 93 PHE A C 1
ATOM 775 O O . PHE A 1 93 ? 28.024 -2.085 -29.559 1.00 97.69 93 PHE A O 1
ATOM 782 N N . GLU A 1 94 ? 26.445 -3.482 -28.783 1.00 97.62 94 GLU A N 1
ATOM 783 C CA . GLU A 1 94 ? 26.730 -4.579 -29.709 1.00 97.62 94 GLU A CA 1
ATOM 784 C C . GLU A 1 94 ? 26.539 -4.150 -31.168 1.00 97.62 94 GLU A C 1
ATOM 786 O O . GLU A 1 94 ? 27.424 -4.382 -31.997 1.00 97.62 94 GLU A O 1
ATOM 791 N 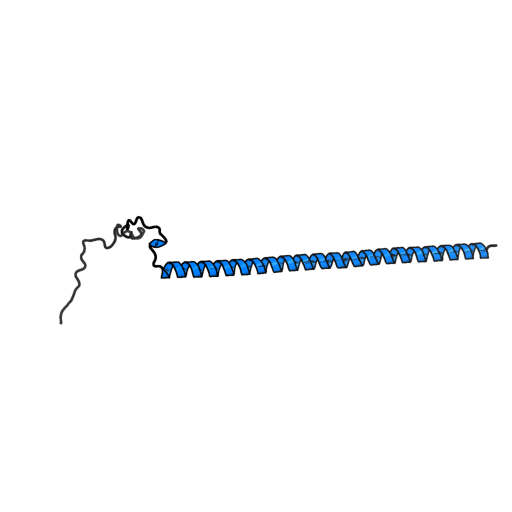N . ALA A 1 95 ? 25.453 -3.436 -31.480 1.00 97.31 95 ALA A N 1
ATOM 792 C CA . ALA A 1 95 ? 25.198 -2.892 -32.811 1.00 97.31 95 ALA A CA 1
ATOM 793 C C . ALA A 1 95 ? 26.306 -1.921 -33.250 1.00 97.31 95 ALA A C 1
ATOM 795 O O . ALA A 1 95 ? 26.856 -2.058 -34.347 1.00 97.31 95 ALA A O 1
ATOM 796 N N . LYS A 1 96 ? 26.716 -0.999 -32.369 1.00 98.06 96 LYS A N 1
ATOM 797 C CA . LYS A 1 96 ? 27.814 -0.053 -32.625 1.00 98.06 96 LYS A CA 1
ATOM 798 C C . LYS A 1 96 ? 29.140 -0.770 -32.884 1.00 98.06 96 LYS A C 1
ATOM 800 O O . LYS A 1 96 ? 29.909 -0.371 -33.762 1.00 98.06 96 LYS A O 1
ATOM 805 N N . MET A 1 97 ? 29.436 -1.828 -32.133 1.00 97.06 97 MET A N 1
ATOM 806 C CA . MET A 1 97 ? 30.658 -2.615 -32.316 1.00 97.06 97 MET A CA 1
ATOM 807 C C . MET A 1 97 ? 30.620 -3.451 -33.600 1.00 97.06 97 MET A C 1
ATOM 809 O O . MET A 1 97 ? 31.616 -3.496 -34.332 1.00 97.06 97 MET A O 1
ATOM 813 N N . SER A 1 98 ? 29.470 -4.044 -33.920 1.00 96.75 98 SER A N 1
ATOM 814 C CA . SER A 1 98 ? 29.230 -4.763 -35.174 1.00 96.75 98 SER A CA 1
ATOM 815 C C . SER A 1 98 ? 29.407 -3.846 -36.387 1.00 96.7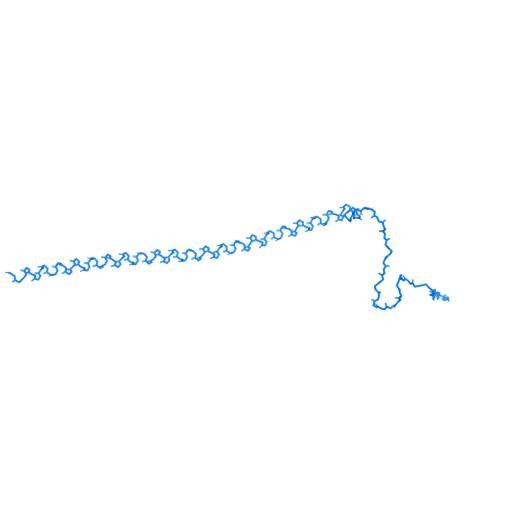5 98 SER A C 1
ATOM 817 O O . SER A 1 98 ? 30.151 -4.169 -37.319 1.00 96.75 98 SER A O 1
ATOM 819 N N . GLU A 1 99 ? 28.836 -2.640 -36.343 1.00 97.50 99 GLU A N 1
ATOM 820 C CA . GLU A 1 99 ? 28.992 -1.643 -37.399 1.00 97.50 99 GLU A CA 1
ATOM 821 C C . GLU A 1 99 ? 30.459 -1.239 -37.590 1.00 97.50 99 GLU A C 1
ATOM 823 O O . GLU A 1 99 ? 30.967 -1.246 -38.716 1.00 97.50 99 GLU A O 1
ATOM 828 N N . ARG A 1 100 ? 31.180 -0.959 -36.497 1.00 97.50 100 ARG A N 1
ATOM 829 C CA . ARG A 1 100 ? 32.619 -0.652 -36.538 1.00 97.50 100 ARG A CA 1
ATOM 830 C C . ARG A 1 100 ? 33.423 -1.783 -37.182 1.00 97.50 100 ARG A C 1
ATOM 832 O O . ARG A 1 100 ? 34.302 -1.513 -38.006 1.00 97.50 100 ARG A O 1
ATOM 839 N N . LYS A 1 101 ? 33.115 -3.044 -36.855 1.00 97.44 101 LYS A N 1
ATOM 840 C CA . LYS A 1 101 ? 33.754 -4.223 -37.461 1.00 97.44 101 LYS A CA 1
ATOM 841 C C . LYS A 1 101 ? 33.454 -4.308 -38.959 1.00 97.44 101 LYS A C 1
ATOM 843 O O . LYS A 1 101 ? 34.386 -4.466 -39.748 1.00 97.44 101 LYS A O 1
ATOM 848 N N . ARG A 1 102 ? 32.194 -4.119 -39.363 1.00 96.50 102 ARG A N 1
ATOM 849 C CA . ARG A 1 102 ? 31.774 -4.094 -40.774 1.00 96.50 102 ARG A CA 1
ATOM 850 C C . ARG A 1 102 ? 32.508 -3.009 -41.561 1.00 96.50 102 ARG A C 1
ATOM 852 O O . ARG A 1 102 ? 33.043 -3.281 -42.631 1.00 96.50 102 ARG A O 1
ATOM 859 N N . MET A 1 103 ? 32.601 -1.797 -41.015 1.00 96.94 103 MET A N 1
ATOM 860 C CA . MET A 1 103 ? 33.330 -0.694 -41.649 1.00 96.94 103 MET A CA 1
ATOM 861 C C . MET A 1 103 ? 34.828 -0.986 -41.776 1.00 96.94 103 MET A C 1
ATOM 863 O O . MET A 1 103 ? 35.437 -0.648 -42.791 1.00 96.94 103 MET A O 1
ATOM 867 N N . ARG A 1 104 ? 35.431 -1.655 -40.786 1.00 97.00 104 ARG A N 1
ATOM 868 C CA . ARG A 1 104 ? 36.832 -2.094 -40.861 1.00 97.00 104 ARG A CA 1
ATOM 869 C C . ARG A 1 104 ? 37.049 -3.121 -41.976 1.00 97.00 104 ARG A C 1
ATOM 871 O O . ARG A 1 104 ? 38.040 -2.996 -42.691 1.00 97.00 104 ARG A O 1
ATOM 878 N N . MET A 1 105 ? 36.146 -4.088 -42.144 1.00 96.00 105 MET A N 1
ATOM 879 C CA . MET A 1 105 ? 36.230 -5.075 -43.231 1.00 96.00 105 MET A CA 1
ATOM 880 C C . MET A 1 105 ? 36.080 -4.415 -44.603 1.00 96.00 105 MET A C 1
ATOM 882 O O . MET A 1 105 ? 36.974 -4.566 -45.430 1.00 96.00 105 MET A O 1
ATOM 886 N N . LYS A 1 106 ? 35.071 -3.548 -44.786 1.00 96.56 106 LYS A N 1
ATOM 887 C CA . LYS A 1 106 ? 34.906 -2.760 -46.022 1.00 96.56 106 LYS A CA 1
ATOM 888 C C . LYS A 1 106 ? 36.162 -1.959 -46.375 1.00 96.56 106 LYS A C 1
ATOM 890 O O . LYS A 1 106 ? 36.591 -1.936 -47.521 1.00 96.56 106 LYS A O 1
ATOM 895 N N . ARG A 1 107 ? 36.801 -1.319 -45.386 1.00 96.19 107 ARG A N 1
ATOM 896 C CA . ARG A 1 107 ? 38.064 -0.586 -45.600 1.00 96.19 107 ARG A CA 1
ATOM 897 C C . ARG A 1 107 ? 39.210 -1.504 -46.038 1.00 96.19 107 ARG A C 1
ATOM 899 O O . ARG A 1 107 ? 40.024 -1.077 -46.849 1.00 96.19 107 ARG A O 1
ATOM 906 N N . LYS A 1 108 ? 39.300 -2.730 -45.510 1.00 95.88 108 LYS A N 1
ATOM 907 C CA . LYS A 1 108 ? 40.311 -3.714 -45.936 1.00 95.88 108 LYS A CA 1
ATOM 908 C C . LYS A 1 108 ? 40.071 -4.179 -47.371 1.00 95.88 108 LYS A C 1
ATOM 910 O O . LYS A 1 108 ? 41.009 -4.150 -48.158 1.00 95.88 108 LYS A O 1
ATOM 915 N N . GLU A 1 109 ? 38.834 -4.529 -47.711 1.00 95.44 109 GLU A N 1
ATOM 916 C CA . GLU A 1 109 ? 38.439 -4.935 -49.068 1.00 95.44 109 GLU A CA 1
ATOM 917 C C . GLU A 1 109 ? 38.745 -3.836 -50.091 1.00 95.44 109 GLU A C 1
ATOM 919 O O . GLU A 1 109 ? 39.334 -4.102 -51.135 1.00 95.44 109 GLU A O 1
ATOM 924 N N . LEU A 1 110 ? 38.427 -2.577 -49.764 1.00 95.00 110 LEU A N 1
ATOM 925 C CA . LEU A 1 110 ? 38.754 -1.431 -50.614 1.00 95.00 110 LEU A CA 1
ATOM 926 C C . LEU A 1 110 ? 40.264 -1.289 -50.843 1.00 95.00 110 LEU A C 1
ATOM 928 O O . LEU A 1 110 ? 40.682 -1.056 -51.974 1.00 95.00 110 LEU A O 1
ATOM 932 N N . ARG A 1 111 ? 41.088 -1.466 -49.799 1.00 93.69 111 ARG A N 1
ATOM 933 C CA . ARG A 1 111 ? 42.556 -1.433 -49.931 1.00 93.69 111 ARG A CA 1
ATOM 934 C C . ARG A 1 111 ? 43.077 -2.585 -50.784 1.00 93.69 111 ARG A C 1
ATOM 936 O O . ARG A 1 111 ? 43.896 -2.349 -51.659 1.00 93.69 111 ARG A O 1
ATOM 943 N N . GLN A 1 112 ? 42.596 -3.808 -50.561 1.00 93.44 112 GLN A N 1
ATOM 944 C CA . GLN A 1 112 ? 42.987 -4.974 -51.360 1.00 93.44 112 GLN A CA 1
ATOM 945 C C . GLN A 1 112 ? 42.615 -4.790 -52.832 1.00 93.44 112 GLN A C 1
ATOM 947 O O . GLN A 1 112 ? 43.439 -5.028 -53.706 1.00 93.44 112 GLN A O 1
ATOM 952 N N . ARG A 1 113 ? 41.407 -4.286 -53.110 1.00 92.56 113 ARG A N 1
ATOM 953 C CA . ARG A 1 113 ? 40.963 -3.976 -54.473 1.00 92.56 113 ARG A CA 1
ATOM 954 C C . ARG A 1 113 ? 41.798 -2.873 -55.124 1.00 92.56 113 ARG A C 1
ATOM 956 O O . ARG A 1 113 ? 42.002 -2.924 -56.330 1.00 92.56 113 ARG A O 1
ATOM 963 N N . ALA A 1 114 ? 42.246 -1.876 -54.361 1.00 91.06 114 ALA A N 1
ATOM 964 C CA . ALA A 1 114 ? 43.140 -0.836 -54.865 1.00 91.06 114 ALA A CA 1
ATOM 965 C C . ALA A 1 114 ? 44.538 -1.394 -55.180 1.00 91.06 114 ALA A C 1
ATOM 967 O O . ALA A 1 114 ? 45.072 -1.103 -56.242 1.00 91.06 114 ALA A O 1
ATOM 968 N N . HIS A 1 115 ? 45.089 -2.242 -54.305 1.00 87.75 115 HIS A N 1
ATOM 969 C CA . HIS A 1 115 ? 46.375 -2.906 -54.534 1.00 87.75 115 HIS A CA 1
ATOM 970 C C . HIS A 1 115 ? 46.344 -3.892 -55.704 1.00 87.75 115 HIS A C 1
ATOM 972 O O . HIS A 1 115 ? 47.310 -3.954 -56.437 1.00 87.75 115 HIS A O 1
ATOM 978 N N . ALA A 1 116 ? 45.249 -4.626 -55.911 1.00 85.19 116 ALA A N 1
ATOM 979 C CA . ALA A 1 116 ? 45.113 -5.562 -57.033 1.00 85.19 116 ALA A CA 1
ATOM 980 C C . ALA A 1 116 ? 44.915 -4.877 -58.402 1.00 85.19 116 ALA A C 1
ATOM 982 O O . ALA A 1 116 ? 44.869 -5.556 -59.423 1.00 85.19 116 ALA A O 1
ATOM 983 N N . LYS A 1 117 ? 44.714 -3.553 -58.423 1.00 74.56 117 LYS A N 1
ATOM 984 C CA . LYS A 1 117 ? 44.566 -2.750 -59.646 1.00 74.56 117 LYS A CA 1
ATOM 985 C C . LYS A 1 117 ? 45.866 -2.066 -60.089 1.00 74.56 117 LYS A C 1
ATOM 987 O O . LYS A 1 117 ? 45.867 -1.489 -61.173 1.00 74.56 117 LYS A O 1
ATOM 992 N N . HIS A 1 118 ? 46.905 -2.091 -59.257 1.00 56.72 118 HIS A N 1
ATOM 993 C CA . HIS A 1 118 ? 48.255 -1.615 -59.560 1.00 56.72 118 HIS A CA 1
ATOM 994 C C . HIS A 1 118 ? 49.187 -2.808 -59.749 1.00 56.72 118 HIS A C 1
ATOM 996 O O . HIS A 1 118 ? 50.127 -2.660 -60.555 1.00 56.72 118 HIS A O 1
#

Foldseek 3Di:
DDDDPPPDPPPDPPAPDDPDPPDDGDDPDDDDPDDPLVVDDPVVNVVVVVVVVVVVVVVVVVVVVVVVVVVVVVVVVVVVVVVVVVVVVVVVVVVVVVVVVVVVVVVVVVVVVVVVVD

Radius of gyration: 44.57 Å; chains: 1; bounding box: 109×39×102 Å